Protein AF-A0AAW6G3N3-F1 (afdb_monomer_lite)

Sequence (145 aa):
MEMDKNTQLYIQGDGITATAIVGQDITVFAGAATTSAFTRTLIGQDNRLEDLYVRAINNRTRERNYFKLYSSLLRGDISDDDFDEEIDKNEDDYVVPAGVDADLTEIEFALQVTPKLKNVETTDDFMALFSFNDKSVHKYIAKND

Structure (mmCIF, N/CA/C/O backbone):
data_AF-A0AAW6G3N3-F1
#
_entry.id   AF-A0AAW6G3N3-F1
#
loop_
_atom_site.group_PDB
_atom_site.id
_atom_site.type_symbol
_atom_site.label_atom_id
_atom_site.label_alt_id
_atom_site.label_comp_id
_atom_site.label_asym_id
_atom_site.label_entity_id
_atom_site.label_seq_id
_atom_site.pdbx_PDB_ins_code
_atom_site.Cartn_x
_atom_site.Cartn_y
_atom_site.Cartn_z
_atom_site.occupancy
_atom_site.B_iso_or_equiv
_atom_site.auth_seq_id
_atom_site.auth_comp_id
_atom_site.auth_asym_id
_atom_site.auth_atom_id
_atom_site.pdbx_PDB_model_num
ATOM 1 N N . MET A 1 1 ? -27.988 41.327 39.198 1.00 39.94 1 MET A N 1
ATOM 2 C CA . MET A 1 1 ? -27.179 40.106 39.036 1.00 39.94 1 MET A CA 1
ATOM 3 C C . MET A 1 1 ? -27.604 39.510 37.707 1.00 39.94 1 MET A C 1
ATOM 5 O O . MET A 1 1 ? -28.657 38.892 37.638 1.00 39.94 1 MET A O 1
ATOM 9 N N . GLU A 1 2 ? -26.909 39.880 36.634 1.00 41.06 2 GLU A N 1
ATOM 10 C CA . GLU A 1 2 ? -27.199 39.379 35.287 1.00 41.06 2 GLU A CA 1
ATOM 11 C C . GLU A 1 2 ? -26.752 37.917 35.224 1.00 41.06 2 GLU A C 1
ATOM 13 O O . GLU A 1 2 ? -25.597 37.611 35.509 1.00 41.06 2 GLU A O 1
ATOM 18 N N . MET A 1 3 ? -27.686 37.008 34.945 1.00 41.12 3 MET A N 1
ATOM 19 C CA . MET A 1 3 ? -27.349 35.620 34.649 1.00 41.12 3 MET A CA 1
ATOM 20 C C . MET A 1 3 ? -26.677 35.583 33.281 1.00 41.12 3 MET A C 1
ATOM 22 O O . MET A 1 3 ? -27.310 35.907 32.274 1.00 41.12 3 MET A O 1
ATOM 26 N N . ASP A 1 4 ? -25.408 35.188 33.270 1.00 56.72 4 ASP A N 1
ATOM 27 C CA . ASP A 1 4 ? -24.645 34.942 32.054 1.00 56.72 4 ASP A CA 1
ATOM 28 C C . ASP A 1 4 ? -25.387 33.902 31.196 1.00 56.72 4 ASP A C 1
ATOM 30 O O . ASP A 1 4 ? -25.832 32.857 31.692 1.00 56.72 4 ASP A O 1
ATOM 34 N N . LYS A 1 5 ? -25.632 34.226 29.924 1.00 58.66 5 LYS A N 1
ATOM 35 C CA . LYS A 1 5 ? -26.455 33.400 29.030 1.00 58.66 5 LYS A CA 1
ATOM 36 C C . LYS A 1 5 ? -25.643 32.198 28.555 1.00 58.66 5 LYS A C 1
ATOM 38 O O . LYS A 1 5 ? -25.118 32.198 27.445 1.00 58.66 5 LYS A O 1
ATOM 43 N N . ASN A 1 6 ? -25.585 31.148 29.368 1.00 64.81 6 ASN A N 1
ATOM 44 C CA . ASN A 1 6 ? -25.064 29.864 28.911 1.00 64.81 6 ASN A CA 1
ATOM 45 C C . ASN A 1 6 ? -25.949 29.338 27.775 1.00 64.81 6 ASN A C 1
ATOM 47 O O . ASN A 1 6 ? -27.160 29.164 27.942 1.00 64.81 6 ASN A O 1
ATOM 51 N N . THR A 1 7 ? -25.344 29.088 26.615 1.00 72.44 7 THR A N 1
ATOM 52 C CA . THR A 1 7 ? -26.058 28.513 25.472 1.00 72.44 7 THR A CA 1
ATOM 53 C C . THR A 1 7 ? -26.068 27.000 25.622 1.00 72.44 7 THR A C 1
ATOM 55 O O . THR A 1 7 ? -25.012 26.372 25.718 1.00 72.44 7 THR A O 1
ATOM 58 N N . GLN A 1 8 ? -27.265 26.415 25.663 1.00 78.69 8 GLN A N 1
ATOM 59 C CA . GLN A 1 8 ? -27.433 24.966 25.619 1.00 78.69 8 GLN A CA 1
ATOM 60 C C . GLN A 1 8 ? -27.563 24.518 24.167 1.00 78.69 8 GLN A C 1
ATOM 62 O O . GLN A 1 8 ? -28.463 24.961 23.453 1.00 78.69 8 GLN A O 1
ATOM 67 N N . LEU A 1 9 ? -26.666 23.634 23.742 1.00 76.25 9 LEU A N 1
ATOM 68 C CA . LEU A 1 9 ? -26.701 23.004 22.427 1.00 76.25 9 LEU A CA 1
ATOM 69 C C . LEU A 1 9 ? -27.050 21.531 22.585 1.00 76.25 9 LEU A C 1
ATOM 71 O O . LEU A 1 9 ? -26.410 20.812 23.353 1.00 76.25 9 LEU A O 1
ATOM 75 N N . TYR A 1 10 ? -28.038 21.087 21.816 1.00 76.12 10 TYR A N 1
ATOM 76 C CA . TYR A 1 10 ? -28.357 19.676 21.659 1.00 76.12 10 TYR A CA 1
ATOM 77 C C . TYR A 1 10 ? -27.657 19.150 20.412 1.00 76.12 10 TYR A C 1
ATOM 79 O O . TYR A 1 10 ? -27.854 19.664 19.312 1.00 76.12 10 TYR A O 1
ATOM 87 N N . ILE A 1 11 ? -26.832 18.127 20.601 1.00 76.31 11 ILE A N 1
ATOM 88 C CA . ILE A 1 11 ? -26.083 17.453 19.549 1.00 76.31 11 ILE A CA 1
ATOM 89 C C . ILE A 1 11 ? -26.694 16.066 19.392 1.00 76.31 11 ILE A C 1
ATOM 91 O O . ILE A 1 11 ? -26.621 15.237 20.302 1.00 76.31 11 ILE A O 1
ATOM 95 N N . GLN A 1 12 ? -27.299 15.819 18.235 1.00 75.88 12 GLN A N 1
ATOM 96 C CA . GLN A 1 12 ? -27.884 14.531 17.895 1.00 75.88 12 GLN A CA 1
ATOM 97 C C . GLN A 1 12 ? -27.512 14.173 16.456 1.00 75.88 12 GLN A C 1
ATOM 99 O O . GLN A 1 12 ? -27.850 14.900 15.525 1.00 75.88 12 GLN A O 1
ATOM 104 N N . GLY A 1 13 ? -26.790 13.068 16.283 1.00 70.06 13 GLY A N 1
ATOM 105 C CA . GLY A 1 13 ? -26.296 12.613 14.982 1.00 70.06 13 GLY A CA 1
ATOM 106 C C . GLY A 1 13 ? -25.258 11.503 15.131 1.00 70.06 13 GLY A C 1
ATOM 107 O O . GLY A 1 13 ? -24.592 11.428 16.160 1.00 70.06 13 GLY A O 1
ATOM 108 N N . ASP A 1 14 ? -25.163 10.611 14.142 1.00 70.31 14 ASP A N 1
ATOM 109 C CA . ASP A 1 14 ? -24.131 9.563 14.026 1.00 70.31 14 ASP A CA 1
ATOM 110 C C . ASP A 1 14 ? -23.838 8.766 15.312 1.00 70.31 14 ASP A C 1
ATOM 112 O O . ASP A 1 14 ? -22.693 8.523 15.687 1.00 70.31 14 ASP A O 1
ATOM 116 N N . GLY A 1 15 ? -24.890 8.337 16.015 1.00 77.62 15 GLY A N 1
ATOM 117 C CA . GLY A 1 15 ? -24.747 7.534 17.234 1.00 77.62 15 GLY A CA 1
ATOM 118 C C . GLY A 1 15 ? -24.263 8.322 18.455 1.00 77.62 15 GLY A C 1
ATOM 119 O O . GLY A 1 15 ? -23.811 7.705 19.420 1.00 77.62 15 GLY A O 1
ATOM 120 N N . ILE A 1 16 ? -24.365 9.653 18.422 1.00 82.94 16 ILE A N 1
ATOM 121 C CA . ILE A 1 16 ? -24.104 10.565 19.538 1.00 82.94 16 ILE A CA 1
ATOM 122 C C . ILE A 1 16 ? -25.411 11.245 19.944 1.00 82.94 16 ILE A C 1
ATOM 124 O O . ILE A 1 16 ? -26.196 11.706 19.113 1.00 82.94 16 ILE A O 1
ATOM 128 N N . THR A 1 17 ? -25.643 11.319 21.248 1.00 87.75 17 THR A N 1
ATOM 129 C CA . THR A 1 17 ? -26.658 12.169 21.868 1.00 87.75 17 THR A CA 1
ATOM 130 C C . THR A 1 17 ? -26.001 12.899 23.026 1.00 87.75 17 THR A C 1
ATOM 132 O O . THR A 1 17 ? -25.714 12.297 24.060 1.00 87.75 17 THR A O 1
ATOM 135 N N . ALA A 1 18 ? -25.731 14.188 22.850 1.00 84.25 18 ALA A N 1
ATOM 136 C CA . ALA A 1 18 ? -25.040 14.998 23.841 1.00 84.25 18 ALA A CA 1
ATOM 137 C C . ALA A 1 18 ? -25.695 16.366 24.011 1.00 84.25 18 ALA A C 1
ATOM 139 O O . ALA A 1 18 ? -26.269 16.934 23.086 1.00 84.25 18 ALA A O 1
ATOM 140 N N . THR A 1 19 ? -25.588 16.896 25.220 1.00 85.62 19 THR A N 1
ATOM 141 C CA . THR A 1 19 ? -25.874 18.288 25.542 1.00 85.62 19 THR A CA 1
ATOM 142 C C . THR A 1 19 ? -24.555 18.977 25.845 1.00 85.62 19 THR A C 1
ATOM 144 O O . THR A 1 19 ? -23.744 18.459 26.615 1.00 85.62 19 THR A O 1
ATOM 147 N N . ALA A 1 20 ? -24.345 20.142 25.244 1.00 84.06 20 ALA A N 1
ATOM 148 C CA . ALA A 1 20 ? -23.242 21.023 25.580 1.00 84.06 20 ALA A CA 1
ATOM 149 C C . ALA A 1 20 ? -23.777 22.260 26.303 1.00 84.06 20 ALA A C 1
ATOM 151 O O . ALA A 1 20 ? -24.756 22.870 25.868 1.00 84.06 20 ALA A O 1
ATOM 152 N N . ILE A 1 21 ? -23.121 22.630 27.397 1.00 88.31 21 ILE A N 1
ATOM 153 C CA . ILE A 1 21 ? -23.306 23.907 28.080 1.00 88.31 21 ILE A CA 1
ATOM 154 C C . ILE A 1 21 ? -22.090 24.754 27.727 1.00 88.31 21 ILE A C 1
ATOM 156 O O . ILE A 1 21 ? -20.991 24.498 28.223 1.00 88.31 21 ILE A O 1
ATOM 160 N N . VAL A 1 22 ? -22.285 25.729 26.842 1.00 83.00 22 VAL A N 1
ATOM 161 C CA . VAL A 1 22 ? -21.222 26.627 26.378 1.00 83.00 22 VAL A CA 1
ATOM 162 C C . VAL A 1 22 ? -21.163 27.843 27.300 1.00 83.00 22 VAL A C 1
ATOM 164 O O 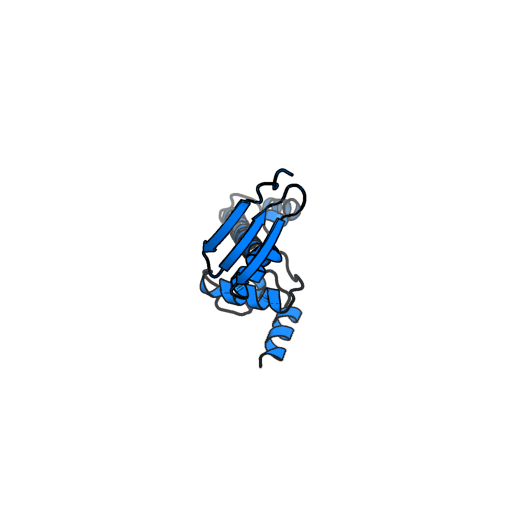. VAL A 1 22 ? -22.093 28.654 27.303 1.00 83.00 22 VAL A O 1
ATOM 167 N N . GLY A 1 23 ? -20.096 27.936 28.099 1.00 80.94 23 GLY A N 1
ATOM 168 C CA . GLY A 1 23 ? -19.710 29.135 28.853 1.00 80.94 23 GLY A CA 1
ATOM 169 C C . GLY A 1 23 ? -18.627 29.944 28.124 1.00 80.94 23 GLY A C 1
ATOM 170 O O . GLY A 1 23 ? -18.199 29.559 27.038 1.00 80.94 23 GLY A O 1
ATOM 171 N N . GLN A 1 24 ? -18.172 31.058 28.717 1.00 79.19 24 GLN A N 1
ATOM 172 C CA . GLN A 1 24 ? -17.158 31.937 28.103 1.00 79.19 24 GLN A CA 1
ATOM 173 C C . GLN A 1 24 ? -15.781 31.268 27.951 1.00 79.19 24 GLN A C 1
ATOM 175 O O . GLN A 1 24 ? -15.207 31.319 26.868 1.00 79.19 24 GLN A O 1
ATOM 180 N N . ASP A 1 25 ? -15.288 30.604 29.001 1.00 80.56 25 ASP A N 1
ATOM 181 C CA . ASP A 1 25 ? -13.951 29.981 29.005 1.00 80.56 25 ASP A CA 1
ATOM 182 C C . ASP A 1 25 ? -13.992 28.449 28.942 1.00 80.56 25 ASP A C 1
ATOM 184 O O . ASP A 1 25 ? -13.019 27.795 28.569 1.00 80.56 25 ASP A O 1
ATOM 188 N N . ILE A 1 26 ? -15.117 27.852 29.347 1.00 76.25 26 ILE A N 1
ATOM 189 C CA . ILE A 1 26 ? -15.269 26.404 29.493 1.00 76.25 26 ILE A CA 1
ATOM 190 C C . ILE A 1 26 ? -16.590 25.981 28.862 1.00 76.25 26 ILE A C 1
ATOM 192 O O . ILE A 1 26 ? -17.652 26.516 29.180 1.00 76.25 26 ILE A O 1
ATOM 196 N N . THR A 1 27 ? -16.522 24.967 28.002 1.00 81.56 27 THR A N 1
ATOM 197 C CA . THR A 1 27 ? -17.698 24.237 27.523 1.00 81.56 27 THR A CA 1
ATOM 198 C C . THR A 1 27 ? -17.731 22.862 28.173 1.00 81.56 27 THR A C 1
ATOM 200 O O . THR A 1 27 ? -16.745 22.128 28.133 1.00 81.56 27 THR A O 1
ATOM 203 N N . VAL A 1 28 ? -18.868 22.510 28.771 1.00 84.06 28 VAL A N 1
ATOM 204 C CA . VAL A 1 28 ? -19.091 21.198 29.393 1.00 84.06 28 VAL A CA 1
ATOM 205 C C . VAL A 1 28 ? -19.991 20.365 28.493 1.00 84.06 28 VAL A C 1
ATOM 207 O O . VAL A 1 28 ? -21.047 20.835 28.075 1.00 84.06 28 VAL A O 1
ATOM 210 N N . PHE A 1 29 ? -19.601 19.119 28.23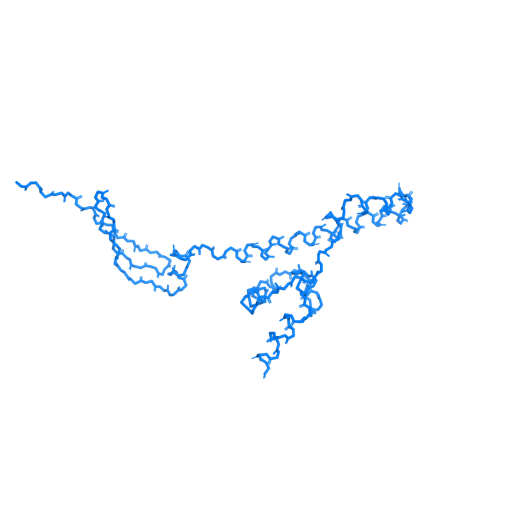5 1.00 83.00 29 PHE A N 1
ATOM 211 C CA . PHE A 1 29 ? -20.382 18.159 27.456 1.00 83.00 29 PHE A CA 1
ATOM 212 C C . PHE A 1 29 ? -20.889 17.033 28.364 1.00 83.00 29 PHE A C 1
ATOM 214 O O . PHE A 1 29 ? -20.131 16.501 29.172 1.00 83.00 29 PHE A O 1
ATOM 221 N N . ALA A 1 30 ? -22.155 16.644 28.214 1.00 84.94 30 ALA A N 1
ATOM 222 C CA . ALA A 1 30 ? -22.739 15.472 28.863 1.00 84.94 30 ALA A CA 1
ATOM 223 C C . ALA A 1 30 ? -23.615 14.711 27.864 1.00 84.94 30 ALA A C 1
ATOM 225 O O . ALA A 1 30 ? -24.473 15.303 27.211 1.00 84.94 30 ALA A O 1
ATOM 226 N N . GLY A 1 31 ? -23.412 13.403 27.724 1.00 85.38 31 GLY A N 1
ATOM 227 C CA . GLY A 1 31 ? -24.133 12.628 26.721 1.00 85.38 31 GLY A CA 1
ATOM 228 C C . GLY A 1 31 ? -23.758 11.158 26.676 1.00 85.38 31 GLY A C 1
ATOM 229 O O . GLY A 1 31 ? -22.870 10.703 27.393 1.00 85.38 31 GLY A O 1
ATOM 230 N N . ALA A 1 32 ? -24.442 10.434 25.797 1.00 82.94 32 ALA A N 1
ATOM 231 C CA . ALA A 1 32 ? -24.130 9.065 25.432 1.00 82.94 32 ALA A CA 1
ATOM 232 C C . ALA A 1 32 ? -23.675 9.024 23.970 1.00 82.94 32 ALA A C 1
ATOM 234 O O . ALA A 1 32 ? -24.249 9.683 23.102 1.00 82.94 32 ALA A O 1
ATOM 235 N N . ALA A 1 33 ? -22.654 8.224 23.697 1.00 84.75 33 ALA A N 1
ATOM 236 C CA . ALA A 1 33 ? -22.207 7.923 22.351 1.00 84.75 33 ALA A CA 1
ATOM 237 C C . ALA A 1 33 ? -22.017 6.415 22.224 1.00 84.75 33 ALA A C 1
ATOM 239 O O . ALA A 1 33 ? -21.647 5.740 23.188 1.00 84.75 33 ALA A O 1
ATOM 240 N N . THR A 1 34 ? -22.243 5.884 21.027 1.00 82.81 34 THR A N 1
ATOM 241 C CA . THR A 1 34 ? -21.716 4.559 20.689 1.00 82.81 34 THR A CA 1
ATOM 242 C C . THR A 1 34 ? -20.194 4.570 20.837 1.00 82.81 34 THR A C 1
ATOM 244 O O . THR A 1 34 ? -19.553 5.593 20.590 1.00 82.81 34 THR A O 1
ATOM 247 N N . THR A 1 35 ? -19.596 3.442 21.226 1.00 74.19 35 THR A N 1
ATOM 248 C CA . THR A 1 35 ? -18.137 3.340 21.398 1.00 74.19 35 THR A CA 1
ATOM 249 C C . THR A 1 35 ? -17.388 3.774 20.137 1.00 74.19 35 THR A C 1
ATOM 251 O O . THR A 1 35 ? -16.415 4.511 20.226 1.00 74.19 35 THR A O 1
ATOM 254 N N . SER A 1 36 ? -17.886 3.406 18.953 1.00 71.19 36 SER A N 1
ATOM 255 C CA . SER A 1 36 ? -17.307 3.808 17.667 1.00 71.19 36 SER A CA 1
ATOM 256 C C . SER A 1 36 ? -17.367 5.320 17.420 1.00 71.19 36 SER A C 1
ATOM 258 O O . SER A 1 36 ? -16.389 5.895 16.941 1.00 71.19 36 SER A O 1
ATOM 260 N N . ALA A 1 37 ? -18.483 5.975 17.753 1.00 72.62 37 ALA A N 1
ATOM 261 C CA . ALA A 1 37 ? -18.617 7.424 17.628 1.00 72.62 37 ALA A CA 1
ATOM 262 C C . ALA A 1 37 ? -17.745 8.167 18.654 1.00 72.62 37 ALA A C 1
ATOM 264 O O . ALA A 1 37 ? -17.076 9.135 18.306 1.00 72.62 37 ALA A O 1
ATOM 265 N N . PHE A 1 38 ? -17.679 7.669 19.892 1.00 73.38 38 PHE A N 1
ATOM 266 C CA . PHE A 1 38 ? -16.815 8.211 20.942 1.00 73.38 38 PHE A CA 1
ATOM 267 C C . PHE A 1 38 ? -15.338 8.195 20.526 1.00 73.38 38 PHE A C 1
ATOM 269 O O . PHE A 1 38 ? -14.673 9.230 20.565 1.00 73.38 38 PHE A O 1
ATOM 276 N N . THR A 1 39 ? -14.843 7.042 20.066 1.00 65.50 39 THR A N 1
ATOM 277 C CA . THR A 1 39 ? -13.460 6.878 19.602 1.00 65.50 39 THR A CA 1
ATOM 278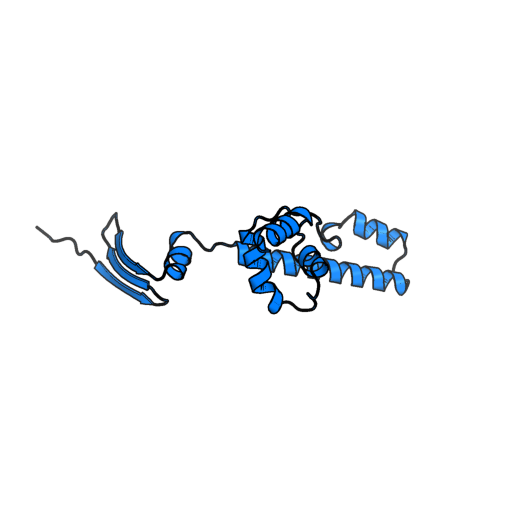 C C . THR A 1 39 ? -13.149 7.825 18.445 1.00 65.50 39 THR A C 1
ATOM 280 O O . THR A 1 39 ? -12.152 8.536 18.493 1.00 65.50 39 THR A O 1
ATOM 283 N N . ARG A 1 40 ? -14.034 7.914 17.443 1.00 64.56 40 ARG A N 1
ATOM 284 C CA . ARG A 1 40 ? -13.838 8.783 16.272 1.00 64.56 40 ARG A CA 1
ATOM 285 C C . ARG A 1 40 ? -13.749 10.269 16.630 1.00 64.56 40 ARG A C 1
ATOM 287 O O . ARG A 1 40 ? -12.978 10.997 16.014 1.00 64.56 40 ARG A O 1
ATOM 294 N N . THR A 1 41 ? -14.572 10.729 17.569 1.00 64.25 41 THR A N 1
ATOM 295 C CA . THR A 1 41 ? -14.720 12.162 17.861 1.00 64.25 41 THR A CA 1
ATOM 296 C C . THR A 1 41 ? -13.712 12.674 18.888 1.00 64.25 41 THR A C 1
ATOM 298 O O . THR A 1 41 ? -13.279 13.816 18.774 1.00 64.25 41 THR A O 1
ATOM 301 N N . LEU A 1 42 ? -13.332 11.868 19.886 1.00 57.31 42 LEU A N 1
ATOM 302 C CA . LEU A 1 42 ? -12.496 12.327 21.007 1.00 57.31 42 LEU A CA 1
ATOM 303 C C . LEU A 1 42 ? -11.041 11.865 20.940 1.00 57.31 42 LEU A C 1
ATOM 305 O O . LEU A 1 42 ? -10.178 12.536 21.498 1.00 57.31 42 LEU A O 1
ATOM 309 N N . ILE A 1 43 ? -10.759 10.745 20.274 1.00 57.78 43 ILE A N 1
ATOM 310 C CA . ILE A 1 43 ? -9.398 10.185 20.190 1.00 57.78 43 ILE A CA 1
ATOM 311 C C . ILE A 1 43 ? -8.671 10.697 18.927 1.00 57.78 43 ILE A C 1
ATOM 313 O O . ILE A 1 43 ? -7.473 10.494 18.764 1.00 57.78 43 ILE A O 1
ATOM 317 N N . GLY A 1 44 ? -9.365 11.471 18.084 1.00 51.03 44 GLY A N 1
ATOM 318 C CA . GLY A 1 44 ? -8.892 11.859 16.758 1.00 51.03 44 GLY A CA 1
ATOM 319 C C . GLY A 1 44 ? -9.187 10.758 15.743 1.00 51.03 44 GLY A C 1
ATOM 320 O O . GLY A 1 44 ? -9.409 9.603 16.110 1.00 51.03 44 GLY A O 1
ATOM 321 N N . GLN A 1 45 ? -9.238 11.114 14.457 1.00 55.28 45 GLN A N 1
ATOM 322 C CA . GLN A 1 45 ? -9.235 10.095 13.414 1.00 55.28 45 GLN A CA 1
ATOM 323 C C . GLN A 1 45 ? -7.977 9.251 13.606 1.00 55.28 45 GLN A C 1
ATOM 325 O O . GLN A 1 45 ? -6.861 9.762 13.559 1.00 55.28 45 GLN A O 1
ATOM 330 N N . ASP A 1 46 ? -8.166 7.966 13.884 1.00 60.78 46 ASP A N 1
ATOM 331 C CA . ASP A 1 46 ? -7.090 6.996 13.801 1.00 60.78 46 ASP A CA 1
ATOM 332 C C . ASP A 1 46 ? -6.718 6.908 12.312 1.00 60.78 46 ASP A C 1
ATOM 334 O O . ASP A 1 46 ? -7.333 6.165 11.543 1.00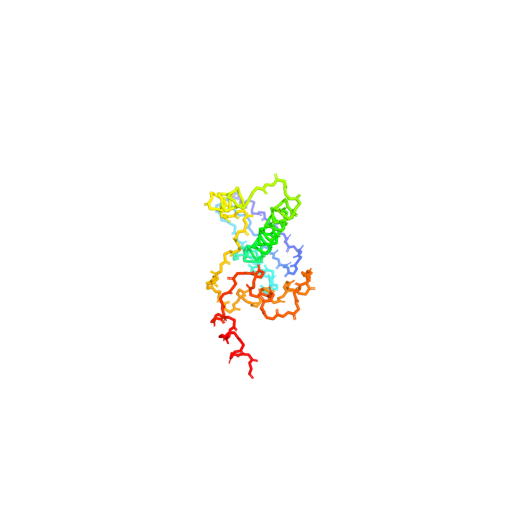 60.78 46 ASP A O 1
ATOM 338 N N . ASN A 1 47 ? -5.785 7.767 11.877 1.00 69.88 47 ASN A N 1
ATOM 339 C CA . ASN A 1 47 ? -5.386 7.938 10.474 1.00 69.88 47 ASN A CA 1
ATOM 340 C C . ASN A 1 47 ? -4.782 6.663 9.875 1.00 69.88 47 ASN A C 1
ATOM 342 O O . ASN A 1 47 ? -4.546 6.601 8.680 1.00 69.88 47 ASN A O 1
ATOM 346 N N . ARG A 1 48 ? -4.610 5.603 10.665 1.00 76.50 48 ARG A N 1
ATOM 347 C CA . ARG A 1 48 ? -4.070 4.307 10.248 1.00 76.50 48 ARG A CA 1
ATOM 348 C C . ARG A 1 48 ? -4.778 3.716 9.035 1.00 76.50 48 ARG A C 1
ATOM 350 O O . ARG A 1 48 ? -4.126 3.124 8.187 1.00 76.50 48 ARG A O 1
ATOM 357 N N . LEU A 1 49 ? -6.099 3.874 8.923 1.00 83.56 49 LEU A N 1
ATOM 358 C CA . LEU A 1 49 ? -6.821 3.429 7.725 1.00 83.56 49 LEU A CA 1
ATOM 359 C C . LEU A 1 49 ? -6.446 4.259 6.493 1.00 83.56 49 LEU A C 1
ATOM 361 O O . LEU A 1 49 ? -6.265 3.695 5.418 1.00 83.56 49 LEU A O 1
ATOM 365 N N . GLU A 1 50 ? -6.329 5.578 6.644 1.00 85.94 50 GLU A N 1
ATOM 366 C CA . GLU A 1 50 ? -5.860 6.466 5.579 1.00 85.94 50 GLU A CA 1
ATOM 367 C C . GLU A 1 50 ? -4.416 6.128 5.197 1.00 85.94 50 GLU A C 1
ATOM 369 O O . GLU A 1 50 ? -4.144 5.913 4.019 1.00 85.94 50 GLU A O 1
ATOM 374 N N . ASP A 1 51 ? -3.532 5.951 6.178 1.00 87.81 51 ASP A N 1
ATOM 375 C CA . ASP A 1 51 ? -2.137 5.559 5.984 1.00 87.81 51 ASP A CA 1
ATOM 376 C C . ASP A 1 51 ? -2.024 4.220 5.244 1.00 87.81 51 ASP A C 1
ATOM 378 O O . ASP A 1 51 ? -1.207 4.085 4.333 1.00 87.81 51 ASP A O 1
ATOM 382 N N . LEU A 1 52 ? -2.873 3.238 5.570 1.00 91.38 52 LEU A N 1
ATOM 383 C CA . LEU A 1 52 ? -2.940 1.957 4.861 1.00 91.38 52 LEU A CA 1
ATOM 384 C C . LEU A 1 52 ? -3.389 2.128 3.408 1.00 91.38 52 LEU A C 1
ATOM 386 O O . LEU A 1 52 ? -2.803 1.513 2.515 1.00 91.38 52 LEU A O 1
ATOM 390 N N . TYR A 1 53 ? -4.395 2.968 3.147 1.00 91.94 53 TYR A N 1
ATOM 391 C CA . TYR A 1 53 ? -4.811 3.268 1.776 1.00 91.94 53 TYR A CA 1
ATOM 392 C C . TYR A 1 53 ? -3.712 3.992 0.999 1.00 91.94 53 TYR A C 1
ATOM 394 O O . TYR A 1 53 ? -3.422 3.605 -0.131 1.00 91.94 53 TYR A O 1
ATOM 402 N N . VAL A 1 54 ? -3.079 5.003 1.596 1.00 92.12 54 VAL A N 1
ATOM 403 C CA . VAL A 1 54 ? -1.964 5.740 0.991 1.00 92.12 54 VAL A CA 1
ATOM 404 C C . VAL A 1 54 ? -0.815 4.786 0.680 1.00 92.12 54 VAL A C 1
ATOM 406 O O . VAL A 1 54 ? -0.318 4.78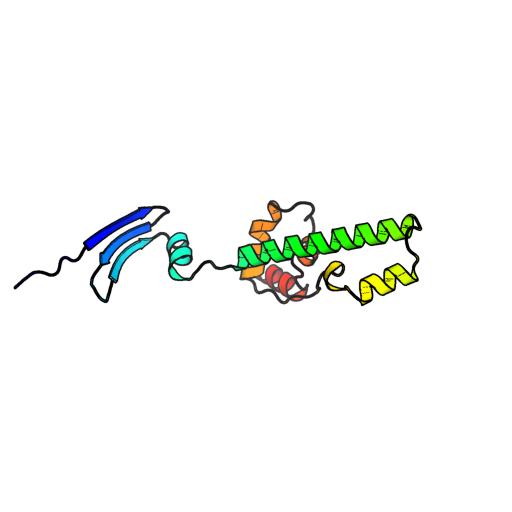2 -0.445 1.00 92.12 54 VAL A O 1
ATOM 409 N N . ARG A 1 55 ? -0.441 3.915 1.624 1.00 92.94 55 ARG A N 1
ATOM 410 C CA . ARG A 1 55 ? 0.613 2.913 1.430 1.00 92.94 55 ARG A CA 1
ATOM 411 C C . ARG A 1 55 ? 0.281 1.967 0.278 1.00 92.94 55 ARG A C 1
ATOM 413 O O . ARG A 1 55 ? 1.090 1.827 -0.636 1.00 92.94 55 ARG A O 1
ATOM 420 N N . ALA A 1 56 ? -0.922 1.394 0.265 1.00 94.12 56 ALA A N 1
ATOM 421 C CA . ALA A 1 56 ? -1.365 0.502 -0.805 1.00 94.12 56 ALA A CA 1
ATOM 422 C C . ALA A 1 56 ? -1.367 1.196 -2.182 1.00 94.12 56 ALA A C 1
ATOM 424 O O . ALA A 1 56 ? -0.915 0.621 -3.172 1.00 94.12 56 ALA A O 1
ATOM 425 N N . ILE A 1 57 ? -1.844 2.445 -2.261 1.00 95.00 57 ILE A N 1
ATOM 426 C CA . ILE A 1 57 ? -1.871 3.233 -3.504 1.00 95.00 57 ILE A CA 1
ATOM 427 C C . ILE A 1 57 ? -0.453 3.544 -3.992 1.00 95.00 57 ILE A C 1
ATOM 429 O O . ILE A 1 57 ? -0.173 3.403 -5.186 1.00 95.00 57 ILE A O 1
ATOM 433 N N . ASN A 1 58 ? 0.444 3.942 -3.090 1.00 95.56 58 ASN A N 1
ATOM 434 C CA . ASN A 1 58 ? 1.828 4.253 -3.432 1.00 95.56 58 ASN A CA 1
ATOM 435 C C . ASN A 1 58 ? 2.562 3.001 -3.918 1.00 95.56 58 ASN A C 1
ATOM 437 O O . ASN A 1 58 ? 3.197 3.041 -4.967 1.00 95.56 58 ASN A O 1
ATOM 441 N N . ASN A 1 59 ? 2.387 1.861 -3.249 1.00 95.25 59 ASN A N 1
ATOM 442 C CA . ASN A 1 59 ? 2.994 0.598 -3.668 1.00 95.25 59 ASN A CA 1
ATOM 443 C C . ASN A 1 59 ? 2.490 0.141 -5.044 1.00 95.25 59 ASN A C 1
ATOM 445 O O . ASN A 1 59 ? 3.295 -0.155 -5.924 1.00 95.25 59 ASN A O 1
ATOM 449 N N . ARG A 1 60 ? 1.178 0.218 -5.305 1.00 95.38 60 ARG A N 1
ATOM 450 C CA . ARG A 1 60 ? 0.632 -0.029 -6.654 1.00 95.38 60 ARG A CA 1
ATOM 451 C C . ARG A 1 60 ? 1.158 0.955 -7.700 1.00 95.38 60 ARG A C 1
ATOM 453 O O . ARG A 1 60 ? 1.289 0.606 -8.874 1.00 95.38 60 ARG A O 1
ATOM 460 N N . THR A 1 61 ? 1.431 2.196 -7.307 1.00 96.88 61 THR A N 1
ATOM 461 C CA . THR A 1 61 ? 2.006 3.203 -8.206 1.00 96.88 61 THR A CA 1
ATOM 462 C C . THR A 1 61 ? 3.439 2.841 -8.583 1.00 96.88 61 THR A C 1
ATOM 464 O O . THR A 1 61 ? 3.751 2.881 -9.773 1.00 96.88 61 THR A O 1
ATOM 467 N N . ARG A 1 62 ? 4.250 2.396 -7.617 1.00 97.12 62 ARG A N 1
ATOM 468 C CA . ARG A 1 62 ? 5.614 1.899 -7.841 1.00 97.12 62 ARG A CA 1
ATOM 469 C C . ARG A 1 62 ? 5.643 0.693 -8.769 1.00 97.12 62 ARG A C 1
ATOM 471 O O . ARG A 1 62 ? 6.295 0.742 -9.807 1.00 97.12 62 ARG A O 1
ATOM 478 N N . GLU A 1 63 ? 4.826 -0.325 -8.489 1.00 95.62 63 GLU A N 1
ATOM 479 C CA . GLU A 1 63 ? 4.669 -1.502 -9.360 1.00 95.62 63 GLU A CA 1
ATOM 480 C C . GLU A 1 63 ? 4.333 -1.102 -10.805 1.00 95.62 63 GLU A C 1
ATOM 482 O O . GLU A 1 63 ? 4.926 -1.591 -11.770 1.00 95.62 63 GLU A O 1
ATOM 487 N N . ARG A 1 64 ? 3.386 -0.170 -10.973 1.00 96.94 64 ARG A N 1
ATOM 488 C CA . ARG A 1 64 ? 2.978 0.322 -12.293 1.00 96.94 64 ARG A CA 1
ATOM 489 C C . ARG A 1 64 ? 4.104 1.080 -12.994 1.00 96.94 64 ARG A C 1
ATOM 491 O O . ARG A 1 64 ? 4.238 0.960 -14.212 1.00 96.94 64 ARG A O 1
ATOM 498 N N . ASN A 1 65 ? 4.851 1.907 -12.272 1.00 98.25 65 ASN A N 1
ATOM 499 C CA . ASN A 1 65 ? 5.962 2.673 -12.828 1.00 98.25 65 ASN A CA 1
ATOM 500 C C . ASN A 1 65 ? 7.091 1.738 -13.267 1.00 98.25 65 ASN A C 1
ATOM 502 O O . ASN A 1 65 ? 7.540 1.842 -14.407 1.00 98.25 65 ASN A O 1
ATOM 506 N N . TYR A 1 66 ? 7.447 0.759 -12.431 1.00 98.06 66 TYR A N 1
ATOM 507 C CA . TYR A 1 66 ? 8.426 -0.270 -12.771 1.00 98.06 66 TYR A CA 1
ATOM 508 C C . TYR A 1 66 ? 8.002 -1.036 -14.026 1.00 98.06 66 TYR A C 1
ATOM 510 O O . TYR A 1 66 ? 8.768 -1.152 -14.978 1.00 98.06 66 TYR A O 1
ATOM 518 N N . PHE A 1 67 ? 6.740 -1.475 -14.098 1.00 97.75 67 PHE A N 1
ATOM 519 C CA . PHE A 1 67 ? 6.224 -2.177 -15.274 1.00 97.75 67 PHE A CA 1
ATOM 520 C C . PHE A 1 67 ? 6.299 -1.333 -16.556 1.00 97.75 67 PHE A C 1
ATOM 522 O O . PHE A 1 67 ? 6.603 -1.856 -17.631 1.00 97.75 67 PHE A O 1
ATOM 529 N N . LYS A 1 68 ? 6.033 -0.022 -16.468 1.00 98.19 68 LYS A N 1
ATOM 530 C CA . LYS A 1 68 ? 6.179 0.895 -17.608 1.00 98.19 68 LYS A CA 1
ATOM 531 C C . LYS A 1 68 ? 7.633 1.008 -18.055 1.00 98.19 68 LYS A C 1
ATOM 533 O O . LYS A 1 68 ? 7.879 0.916 -19.254 1.00 98.19 68 LYS A O 1
ATOM 538 N N . LEU A 1 69 ? 8.558 1.188 -17.114 1.00 98.31 69 LEU A N 1
ATOM 539 C CA . LEU A 1 69 ? 9.987 1.292 -17.400 1.00 98.31 69 LEU A CA 1
ATOM 540 C C . LEU A 1 69 ? 10.505 -0.007 -18.038 1.00 98.31 69 LEU A C 1
ATOM 542 O O . LEU A 1 69 ? 11.111 0.021 -19.105 1.00 98.31 69 LEU A O 1
ATOM 546 N N . TYR A 1 70 ? 10.134 -1.154 -17.466 1.00 98.06 70 TYR A N 1
ATOM 547 C CA . TYR A 1 70 ? 10.483 -2.472 -17.993 1.00 98.06 70 TYR A CA 1
ATOM 548 C C . TYR A 1 70 ? 9.899 -2.716 -19.391 1.00 98.06 70 TYR A C 1
ATOM 550 O O . TYR A 1 70 ? 10.554 -3.272 -20.267 1.00 98.06 70 TYR A O 1
ATOM 558 N N . SER A 1 71 ? 8.679 -2.239 -19.653 1.00 97.94 71 SER A N 1
ATOM 559 C CA . SER A 1 71 ? 8.089 -2.310 -20.994 1.00 97.94 71 SER A CA 1
ATOM 560 C C . SER A 1 71 ? 8.865 -1.475 -22.018 1.00 97.94 71 SER A C 1
ATOM 562 O O . SER A 1 71 ? 8.992 -1.901 -23.164 1.00 97.94 71 SER A O 1
ATOM 564 N N . SER A 1 72 ? 9.381 -0.304 -21.633 1.00 97.81 72 SER A N 1
ATOM 565 C CA . SER A 1 72 ? 10.240 0.517 -22.499 1.00 97.81 72 SER A CA 1
ATOM 566 C C . SER A 1 72 ? 11.551 -0.201 -22.825 1.00 97.81 72 SER A C 1
ATOM 568 O O . SER A 1 72 ? 11.960 -0.204 -23.985 1.00 97.81 72 SER A O 1
ATOM 570 N N . LEU A 1 73 ? 12.149 -0.882 -21.840 1.00 97.94 73 LEU A N 1
ATOM 571 C CA . LEU A 1 73 ? 13.335 -1.717 -22.047 1.00 97.94 73 LEU A CA 1
ATOM 572 C C . LEU A 1 73 ? 13.056 -2.841 -23.054 1.00 97.94 73 LEU A C 1
ATOM 574 O O . LEU A 1 73 ? 13.766 -2.986 -24.044 1.00 97.94 73 LEU A O 1
ATOM 578 N N . LEU A 1 74 ? 11.962 -3.589 -22.873 1.00 97.75 74 LEU A N 1
ATOM 579 C CA . LEU A 1 74 ? 11.590 -4.690 -23.773 1.00 97.75 74 LEU A CA 1
ATOM 580 C C . LEU A 1 74 ? 11.307 -4.245 -25.215 1.00 97.75 74 LEU A C 1
ATOM 582 O O . LEU A 1 74 ? 11.469 -5.036 -26.146 1.00 97.75 74 LEU A O 1
ATOM 586 N N . ARG A 1 75 ? 10.863 -2.999 -25.418 1.00 97.56 75 ARG A N 1
ATOM 587 C CA . ARG A 1 75 ? 10.682 -2.416 -26.757 1.00 97.56 75 ARG A CA 1
ATOM 588 C C . ARG A 1 75 ? 11.986 -1.908 -27.376 1.00 97.56 75 ARG A C 1
ATOM 590 O O . ARG A 1 75 ? 11.996 -1.640 -28.575 1.00 97.56 75 ARG A O 1
ATOM 597 N N . GLY A 1 76 ? 13.057 -1.797 -26.590 1.00 96.94 76 GLY A N 1
ATOM 598 C CA . GLY A 1 76 ? 14.320 -1.185 -26.996 1.00 96.94 76 GLY A CA 1
ATOM 599 C C . GLY A 1 76 ? 14.271 0.344 -27.039 1.00 96.94 76 GLY A C 1
ATOM 600 O O . GLY A 1 76 ? 15.071 0.947 -27.749 1.00 96.94 76 GLY A O 1
ATOM 601 N N . ASP A 1 77 ? 13.326 0.970 -26.324 1.00 97.88 77 ASP A N 1
ATOM 602 C CA . ASP A 1 77 ? 13.233 2.435 -26.220 1.00 97.88 77 ASP A CA 1
ATOM 603 C C . ASP A 1 77 ? 14.336 3.010 -25.311 1.00 97.88 77 ASP A C 1
ATOM 605 O O . ASP A 1 77 ? 14.723 4.168 -25.463 1.00 97.88 77 ASP A O 1
ATOM 609 N N . ILE A 1 78 ? 14.814 2.199 -24.364 1.00 98.00 78 ILE A N 1
ATOM 610 C CA . ILE A 1 78 ? 15.912 2.485 -23.434 1.00 98.00 78 ILE A CA 1
ATOM 611 C C . ILE A 1 78 ? 16.875 1.295 -23.417 1.00 98.00 78 ILE A C 1
ATOM 613 O O . ILE A 1 78 ? 16.471 0.174 -23.744 1.00 98.00 78 ILE A O 1
ATOM 617 N N . SER A 1 79 ? 18.135 1.536 -23.063 1.00 98.06 79 SER A N 1
ATOM 618 C CA . SER A 1 79 ? 19.123 0.473 -22.857 1.00 98.06 79 SER A CA 1
ATOM 619 C C . SER A 1 79 ? 19.018 -0.149 -21.459 1.00 98.06 79 SER A C 1
ATOM 621 O O . SER A 1 79 ? 18.333 0.386 -20.587 1.00 98.06 79 SER A O 1
ATOM 623 N N . ASP A 1 80 ? 19.708 -1.274 -21.245 1.00 97.75 80 ASP A N 1
ATOM 624 C CA . ASP A 1 80 ? 19.855 -1.868 -19.909 1.00 97.75 80 ASP A CA 1
ATOM 625 C C . ASP A 1 80 ? 20.537 -0.881 -18.940 1.00 97.75 80 ASP A C 1
ATOM 627 O O . ASP A 1 80 ? 20.071 -0.702 -17.819 1.00 97.75 80 ASP A O 1
ATOM 631 N N . ASP A 1 81 ? 21.570 -0.164 -19.404 1.00 98.12 81 ASP A N 1
ATOM 632 C CA . ASP A 1 81 ? 22.284 0.834 -18.595 1.00 98.12 81 ASP A CA 1
ATOM 633 C C . ASP A 1 81 ? 21.355 1.990 -18.170 1.00 98.12 81 ASP A C 1
ATOM 635 O O . ASP A 1 81 ? 21.388 2.419 -17.018 1.00 98.12 81 ASP A O 1
ATOM 639 N N . ASP A 1 82 ? 20.487 2.468 -19.075 1.00 97.94 82 ASP A N 1
ATOM 640 C CA . ASP A 1 82 ? 19.500 3.516 -18.764 1.00 97.94 82 ASP A CA 1
ATOM 641 C C . ASP A 1 82 ? 18.442 3.021 -17.761 1.00 97.94 82 ASP A C 1
ATOM 643 O O . ASP A 1 82 ? 17.954 3.791 -16.933 1.00 97.94 82 ASP A O 1
ATOM 647 N N . PHE A 1 83 ? 18.054 1.744 -17.856 1.00 98.00 83 PHE A N 1
ATOM 648 C CA . PHE A 1 83 ? 17.087 1.124 -16.953 1.00 98.00 83 PHE A CA 1
ATOM 649 C C . PHE A 1 83 ? 17.634 1.050 -15.524 1.00 98.00 83 PHE A C 1
ATOM 651 O O . PHE A 1 83 ? 16.951 1.470 -14.587 1.00 98.00 83 PHE A O 1
ATOM 658 N N . ASP A 1 84 ? 18.865 0.559 -15.371 1.00 97.81 84 ASP A N 1
ATOM 659 C CA . ASP A 1 84 ? 19.528 0.447 -14.072 1.00 97.81 84 ASP A CA 1
ATOM 660 C C . ASP A 1 84 ? 19.801 1.837 -13.471 1.00 97.81 84 ASP A C 1
ATOM 662 O O . ASP A 1 84 ? 19.482 2.083 -12.306 1.00 97.81 84 ASP A O 1
ATOM 666 N N . GLU A 1 85 ? 20.298 2.788 -14.272 1.00 98.12 85 GLU A N 1
ATOM 667 C CA . GLU A 1 85 ? 20.585 4.152 -13.810 1.00 98.12 85 GLU A CA 1
ATOM 668 C C . GLU A 1 85 ? 19.326 4.889 -13.321 1.00 98.12 85 GLU A C 1
ATOM 670 O O . GLU A 1 85 ? 19.383 5.635 -12.337 1.00 98.12 85 GLU A O 1
ATOM 675 N N . GLU A 1 86 ? 18.186 4.693 -13.988 1.00 97.75 86 GLU A N 1
ATOM 676 C CA . GLU A 1 86 ? 16.913 5.305 -13.603 1.00 97.75 86 GLU A CA 1
ATOM 677 C C . GLU A 1 86 ? 16.400 4.758 -12.263 1.00 97.75 86 GLU A C 1
ATOM 679 O O . GLU A 1 86 ? 15.961 5.534 -11.410 1.00 97.75 86 GLU A O 1
ATOM 684 N N . ILE A 1 87 ? 16.493 3.443 -12.042 1.00 97.25 87 ILE A N 1
ATOM 685 C CA . ILE A 1 87 ? 16.090 2.827 -10.771 1.00 97.25 87 ILE A CA 1
ATOM 686 C C . ILE A 1 87 ? 17.021 3.265 -9.640 1.00 97.25 87 ILE A C 1
ATOM 688 O O . ILE A 1 87 ? 16.533 3.650 -8.579 1.00 97.25 87 ILE A O 1
ATOM 692 N N . ASP A 1 88 ? 18.335 3.273 -9.868 1.00 97.25 88 ASP A N 1
ATOM 693 C CA . ASP A 1 88 ? 19.321 3.660 -8.853 1.00 97.25 88 ASP A CA 1
ATOM 694 C C . ASP A 1 88 ? 19.162 5.123 -8.411 1.00 97.25 88 ASP A C 1
ATOM 696 O O . ASP A 1 88 ? 19.378 5.464 -7.245 1.00 97.25 88 ASP A O 1
ATOM 700 N N . LYS A 1 89 ? 18.780 6.016 -9.332 1.00 97.56 89 LYS A N 1
ATOM 701 C CA . LYS A 1 89 ? 18.590 7.443 -9.030 1.00 97.56 89 LYS A CA 1
ATOM 702 C C . LYS A 1 89 ? 17.232 7.763 -8.419 1.00 97.56 89 LYS A C 1
ATOM 704 O O . LYS A 1 89 ? 17.148 8.706 -7.632 1.00 97.56 89 LYS A O 1
ATOM 709 N N . ASN A 1 90 ? 16.194 7.010 -8.779 1.00 97.38 90 ASN A N 1
ATOM 710 C CA . ASN A 1 90 ? 14.804 7.302 -8.430 1.00 97.38 90 ASN A CA 1
ATOM 711 C C . ASN A 1 90 ? 14.111 6.089 -7.778 1.00 97.38 90 ASN A C 1
ATOM 713 O O . ASN A 1 90 ? 12.953 5.797 -8.066 1.00 97.38 90 ASN A O 1
ATOM 717 N N . GLU A 1 91 ? 14.805 5.386 -6.878 1.00 95.38 91 GLU A N 1
ATOM 718 C CA . GLU A 1 91 ? 14.344 4.131 -6.258 1.00 95.38 91 GLU A CA 1
ATOM 719 C C . GLU A 1 91 ? 12.904 4.210 -5.710 1.00 95.38 91 GLU A C 1
ATOM 721 O O . GLU A 1 91 ? 12.101 3.301 -5.935 1.00 95.38 91 GLU A O 1
ATOM 726 N N . ASP A 1 92 ? 12.540 5.319 -5.053 1.00 95.56 92 ASP A N 1
ATOM 727 C CA . ASP A 1 92 ? 11.210 5.508 -4.449 1.00 95.56 92 ASP A CA 1
ATOM 728 C C . ASP A 1 92 ? 10.059 5.481 -5.469 1.00 95.56 92 ASP A C 1
ATOM 730 O O . ASP A 1 92 ? 8.925 5.179 -5.101 1.00 95.56 92 ASP A O 1
ATOM 734 N N . ASP A 1 93 ? 10.323 5.731 -6.752 1.00 97.06 93 ASP A N 1
ATOM 735 C CA . ASP A 1 93 ? 9.303 5.681 -7.800 1.00 97.06 93 ASP A CA 1
ATOM 736 C C . ASP A 1 93 ? 9.029 4.261 -8.310 1.00 97.06 93 ASP A C 1
ATOM 738 O O . ASP A 1 93 ? 8.006 4.048 -8.974 1.00 97.06 93 ASP A O 1
ATOM 742 N N . TYR A 1 94 ? 9.895 3.293 -7.992 1.00 96.88 94 TYR A N 1
ATOM 743 C CA . TYR A 1 94 ? 9.898 1.962 -8.608 1.00 96.88 94 TYR A CA 1
ATOM 744 C C . TYR A 1 94 ? 9.917 0.808 -7.600 1.00 96.88 94 TYR A C 1
ATOM 746 O O . TYR A 1 94 ? 9.307 -0.232 -7.859 1.00 96.88 94 TYR A O 1
ATOM 754 N N . VAL A 1 95 ? 10.579 0.970 -6.453 1.00 94.06 95 VAL A N 1
ATOM 755 C CA . VAL A 1 95 ? 10.845 -0.120 -5.507 1.00 94.06 95 VAL A CA 1
ATOM 756 C C . VAL A 1 95 ? 9.881 -0.066 -4.333 1.00 94.06 95 VAL A C 1
ATOM 758 O O . VAL A 1 95 ? 9.863 0.876 -3.542 1.00 94.06 95 VAL A O 1
ATOM 761 N N . VAL A 1 96 ? 9.060 -1.109 -4.202 1.00 92.38 96 VAL A N 1
ATOM 762 C CA . VAL A 1 96 ? 8.160 -1.258 -3.057 1.00 92.38 96 VAL A CA 1
ATOM 763 C C . VAL A 1 96 ? 8.993 -1.479 -1.789 1.00 92.38 96 VAL A C 1
ATOM 765 O O . VAL A 1 96 ? 9.770 -2.436 -1.742 1.00 92.38 96 VAL A O 1
ATOM 768 N N . PRO A 1 97 ? 8.820 -0.652 -0.740 1.00 87.75 97 PRO A N 1
ATOM 769 C CA . PRO A 1 97 ? 9.500 -0.866 0.527 1.00 87.75 97 PRO A CA 1
ATOM 770 C C . PRO A 1 97 ? 9.133 -2.237 1.088 1.00 87.75 97 PRO A C 1
ATOM 772 O O . PRO A 1 97 ? 7.954 -2.591 1.148 1.00 87.75 97 PRO A O 1
ATOM 775 N N . ALA A 1 98 ? 10.126 -3.001 1.523 1.00 82.12 98 ALA A N 1
ATOM 776 C CA . ALA A 1 98 ? 9.908 -4.298 2.142 1.00 82.12 98 ALA A CA 1
ATOM 777 C C . ALA A 1 98 ? 10.119 -4.214 3.655 1.00 82.12 98 ALA A C 1
ATOM 779 O O . ALA A 1 98 ? 11.060 -3.585 4.139 1.00 82.12 98 ALA A O 1
ATOM 780 N N . GLY A 1 99 ? 9.278 -4.926 4.402 1.00 80.56 99 GLY A N 1
ATOM 781 C CA . GLY A 1 99 ? 9.607 -5.314 5.766 1.00 80.56 99 GLY A CA 1
ATOM 782 C C . GLY A 1 99 ? 9.174 -4.352 6.876 1.00 80.56 99 GLY A C 1
ATOM 783 O O . GLY A 1 99 ? 9.760 -4.383 7.957 1.00 80.56 99 GLY A O 1
ATOM 784 N N . VAL A 1 100 ? 8.149 -3.531 6.652 1.00 85.12 100 VAL A N 1
ATOM 785 C CA . VAL A 1 100 ? 7.578 -2.655 7.681 1.00 85.12 100 VAL A CA 1
ATOM 786 C C . VAL A 1 100 ? 7.017 -3.504 8.828 1.00 85.12 100 VAL A C 1
ATOM 788 O O . VAL A 1 100 ? 6.192 -4.396 8.611 1.00 85.12 100 VAL A O 1
ATOM 791 N N . ASP A 1 101 ? 7.488 -3.238 10.049 1.00 87.06 101 ASP A N 1
ATOM 792 C CA . ASP A 1 101 ? 6.906 -3.795 11.271 1.00 87.06 101 ASP A CA 1
ATOM 793 C C . ASP A 1 101 ? 5.491 -3.244 11.448 1.00 87.06 101 ASP A C 1
ATOM 795 O O . ASP A 1 101 ? 5.297 -2.035 11.561 1.00 87.06 101 ASP A O 1
ATOM 799 N N . ALA A 1 102 ? 4.518 -4.147 11.499 1.00 87.06 102 ALA A N 1
ATOM 800 C CA . ALA A 1 102 ? 3.122 -3.825 11.761 1.00 87.06 102 ALA A CA 1
ATOM 801 C C . ALA A 1 102 ? 2.673 -4.449 13.080 1.00 87.06 102 ALA A C 1
ATOM 803 O O . ALA A 1 102 ? 3.021 -5.596 13.395 1.00 87.06 102 ALA A O 1
ATOM 804 N N . ASP A 1 103 ? 1.898 -3.698 13.860 1.00 88.25 103 ASP A N 1
ATOM 805 C CA . ASP A 1 103 ? 1.247 -4.239 15.049 1.00 88.25 103 ASP A CA 1
ATOM 806 C C . ASP A 1 103 ? -0.052 -4.990 14.695 1.00 88.25 103 ASP A C 1
ATOM 808 O O . ASP A 1 103 ? -0.536 -4.964 13.562 1.00 88.25 103 ASP A O 1
ATOM 812 N N . LEU A 1 104 ? -0.627 -5.686 15.681 1.00 85.69 104 LEU A N 1
ATOM 813 C CA . LEU A 1 104 ? -1.826 -6.509 15.477 1.00 85.69 104 LEU A CA 1
ATOM 814 C C . LEU A 1 104 ? -3.022 -5.696 14.968 1.00 85.69 104 LEU A C 1
ATOM 816 O O . LEU A 1 104 ? -3.778 -6.178 14.134 1.00 85.69 104 LEU A O 1
ATOM 820 N N . THR A 1 105 ? -3.186 -4.473 15.462 1.00 84.75 105 THR A N 1
ATOM 821 C CA . THR A 1 105 ? -4.306 -3.604 15.108 1.00 84.75 105 THR A CA 1
ATOM 822 C C . THR A 1 105 ? -4.150 -3.066 13.686 1.00 84.75 105 THR A C 1
ATOM 824 O O . THR A 1 105 ? -5.134 -2.963 12.959 1.00 84.75 105 THR A O 1
ATOM 827 N N . GLU A 1 106 ? -2.923 -2.782 13.242 1.00 87.81 106 GLU A N 1
ATOM 828 C CA . GLU A 1 106 ? -2.646 -2.393 11.853 1.00 87.81 106 GLU A CA 1
ATOM 829 C C . GLU A 1 106 ? -3.005 -3.520 10.882 1.00 87.81 106 GLU A C 1
ATOM 831 O O . GLU A 1 106 ? -3.654 -3.278 9.864 1.00 87.81 106 GLU A O 1
ATOM 836 N N . ILE A 1 107 ? -2.642 -4.759 11.230 1.00 91.12 107 ILE A N 1
ATOM 837 C CA . ILE A 1 107 ? -2.968 -5.949 10.437 1.00 91.12 107 ILE A CA 1
ATOM 838 C C . ILE A 1 107 ? -4.485 -6.168 10.391 1.00 91.12 107 ILE A C 1
ATOM 840 O O . ILE A 1 107 ? -5.028 -6.427 9.318 1.00 91.12 107 ILE A O 1
ATOM 844 N N . GLU A 1 108 ? -5.197 -6.001 11.510 1.00 89.00 108 GLU A N 1
ATOM 845 C CA . GLU A 1 108 ? -6.665 -6.081 11.546 1.00 89.00 108 GLU A CA 1
ATOM 846 C C . GLU A 1 108 ? -7.320 -5.043 10.630 1.00 89.00 108 GLU A C 1
ATOM 848 O O . GLU A 1 108 ? -8.223 -5.378 9.859 1.00 89.00 108 GLU A O 1
ATOM 853 N N . PHE A 1 109 ? -6.853 -3.793 10.661 1.00 89.69 109 PHE A N 1
ATOM 854 C CA . PHE A 1 109 ? -7.352 -2.758 9.759 1.00 89.69 109 PHE A CA 1
ATOM 855 C C . PHE A 1 109 ? -7.046 -3.074 8.292 1.00 89.69 109 PHE A C 1
ATOM 857 O O . PHE A 1 109 ? -7.923 -2.929 7.438 1.00 89.69 109 PHE A O 1
ATOM 864 N N . ALA A 1 110 ? -5.843 -3.563 7.990 1.00 92.25 110 ALA A N 1
ATOM 865 C CA . ALA A 1 110 ? -5.464 -3.970 6.642 1.00 92.25 110 ALA A CA 1
ATOM 866 C C . ALA A 1 110 ? -6.352 -5.119 6.123 1.00 92.25 110 ALA A C 1
ATOM 868 O O . ALA A 1 110 ? -6.829 -5.082 4.983 1.00 92.25 110 ALA A O 1
ATOM 869 N N . LEU A 1 111 ? -6.666 -6.106 6.967 1.00 91.62 111 LEU A N 1
ATOM 870 C CA . LEU A 1 111 ? -7.580 -7.202 6.629 1.00 91.62 111 LEU A CA 1
ATOM 871 C C . LEU A 1 111 ? -9.008 -6.709 6.355 1.00 91.62 111 LEU A C 1
ATOM 873 O O . LEU A 1 111 ? -9.673 -7.229 5.462 1.00 91.62 111 LEU A O 1
ATOM 877 N N . GLN A 1 112 ? -9.481 -5.672 7.053 1.00 88.88 112 GLN A N 1
ATOM 878 C CA . GLN A 1 112 ? -10.808 -5.087 6.803 1.00 88.88 112 GLN A CA 1
ATOM 879 C C . GLN A 1 112 ? -10.919 -4.394 5.439 1.00 88.88 112 GLN A C 1
ATOM 881 O O . GLN A 1 112 ? -12.005 -4.352 4.850 1.00 88.88 112 GLN A O 1
ATOM 886 N N . VAL A 1 113 ? -9.824 -3.817 4.938 1.00 89.12 113 VAL A N 1
ATOM 887 C CA . VAL A 1 113 ? -9.822 -3.098 3.654 1.00 89.12 113 VAL A CA 1
ATOM 888 C C . VAL A 1 113 ? -9.477 -4.001 2.472 1.00 89.12 113 VAL A C 1
ATOM 890 O O . VAL A 1 113 ? -9.965 -3.747 1.372 1.00 89.12 113 VAL A O 1
ATOM 893 N N . THR A 1 114 ? -8.721 -5.079 2.695 1.00 92.62 114 THR A N 1
ATOM 894 C CA . THR A 1 114 ? -8.253 -6.016 1.657 1.00 92.62 114 THR A CA 1
ATOM 895 C C . THR A 1 114 ? -9.354 -6.506 0.705 1.00 92.62 114 THR A C 1
ATOM 897 O O . THR A 1 114 ? -9.145 -6.416 -0.502 1.00 92.62 114 THR A O 1
ATOM 900 N N . PRO A 1 115 ? -10.565 -6.898 1.160 1.00 91.44 115 PRO A N 1
ATOM 901 C CA . PRO A 1 115 ? -11.639 -7.341 0.262 1.00 91.44 115 PRO A CA 1
ATOM 902 C C . PRO A 1 115 ? -12.122 -6.286 -0.745 1.00 91.44 115 PRO A C 1
ATOM 904 O O . PRO A 1 115 ? -12.843 -6.609 -1.686 1.00 91.44 115 PRO A O 1
ATOM 907 N N . LYS A 1 116 ? -11.784 -5.008 -0.534 1.00 90.12 116 LYS A N 1
ATOM 908 C CA . LYS A 1 116 ? -12.135 -3.892 -1.425 1.00 90.12 116 LYS A CA 1
ATOM 909 C C . LYS A 1 116 ? -11.023 -3.576 -2.427 1.00 90.12 116 LYS A C 1
ATOM 911 O O . LYS A 1 116 ? -11.224 -2.751 -3.318 1.00 90.12 116 LYS A O 1
ATOM 916 N N . LEU A 1 117 ? -9.856 -4.195 -2.270 1.00 91.62 117 LEU A N 1
ATOM 917 C CA . LEU A 1 117 ? -8.678 -3.995 -3.101 1.00 91.62 117 LEU A CA 1
ATOM 918 C C . LEU A 1 117 ? -8.609 -5.112 -4.145 1.00 91.62 117 LEU A C 1
ATOM 920 O O . LEU A 1 117 ? -8.941 -6.264 -3.882 1.00 91.62 117 LEU A O 1
ATOM 924 N N . LYS A 1 118 ? -8.222 -4.761 -5.373 1.00 91.44 118 LYS A N 1
ATOM 925 C CA . LYS A 1 118 ? -8.125 -5.730 -6.471 1.00 91.44 118 LYS A CA 1
ATOM 926 C C . LYS A 1 118 ? -6.832 -6.535 -6.372 1.00 91.44 118 LYS A C 1
ATOM 928 O O . LYS A 1 118 ? -5.793 -5.971 -6.024 1.00 91.44 118 LYS A O 1
ATOM 933 N N . ASN A 1 119 ? -6.901 -7.796 -6.803 1.00 91.38 119 ASN A N 1
ATOM 934 C CA . ASN A 1 119 ? -5.757 -8.694 -6.982 1.00 91.38 119 ASN A CA 1
ATOM 935 C C . ASN A 1 119 ? -4.926 -8.850 -5.695 1.00 91.38 119 ASN A C 1
ATOM 937 O O . ASN A 1 119 ? -3.722 -8.599 -5.701 1.00 91.38 119 ASN A O 1
ATOM 941 N N . VAL A 1 120 ? -5.608 -9.175 -4.592 1.00 93.88 120 VAL A N 1
ATOM 942 C CA . VAL A 1 120 ? -5.006 -9.558 -3.308 1.00 93.88 120 VAL A CA 1
ATOM 943 C C . VAL A 1 120 ? -5.627 -10.895 -2.922 1.00 93.88 120 VAL A C 1
ATOM 945 O O . VAL A 1 120 ? -6.712 -10.932 -2.344 1.00 93.88 120 VAL A O 1
ATOM 948 N N . GLU A 1 121 ? -5.005 -11.988 -3.352 1.00 92.50 121 GLU A N 1
ATOM 949 C CA . GLU A 1 121 ? -5.580 -13.338 -3.247 1.00 92.50 121 GLU A CA 1
ATOM 950 C C . GLU A 1 121 ? -4.812 -14.209 -2.253 1.00 92.50 121 GLU A C 1
ATOM 952 O O . GLU A 1 121 ? -5.365 -15.154 -1.689 1.00 92.50 121 GLU A O 1
ATOM 957 N N . THR A 1 122 ? -3.548 -13.869 -2.016 1.00 92.69 122 THR A N 1
ATOM 958 C CA . THR A 1 122 ? -2.633 -14.613 -1.156 1.00 92.69 122 THR A CA 1
ATOM 959 C C . THR A 1 122 ? -2.109 -13.754 -0.007 1.00 92.69 122 THR A C 1
ATOM 961 O O . THR A 1 122 ? -2.168 -12.521 -0.033 1.00 92.69 122 THR A O 1
ATOM 964 N N . THR A 1 123 ? -1.560 -14.411 1.018 1.00 90.81 123 THR A N 1
ATOM 965 C CA . THR A 1 123 ? -0.849 -13.726 2.108 1.00 90.81 123 THR A CA 1
ATOM 966 C C . THR A 1 123 ? 0.348 -12.933 1.579 1.00 90.81 123 THR A C 1
ATOM 968 O O . THR A 1 123 ? 0.617 -11.848 2.086 1.00 90.81 123 THR A O 1
ATOM 971 N N . ASP A 1 124 ? 1.015 -13.416 0.530 1.00 91.31 124 ASP A N 1
ATOM 972 C CA . ASP A 1 124 ? 2.137 -12.716 -0.099 1.00 91.31 124 ASP A CA 1
ATOM 973 C C . ASP A 1 124 ? 1.677 -11.429 -0.793 1.00 91.31 124 ASP A C 1
ATOM 975 O O . ASP A 1 124 ? 2.295 -10.384 -0.596 1.00 91.31 124 ASP A O 1
ATOM 979 N N . ASP A 1 125 ? 0.549 -11.459 -1.516 1.00 92.75 125 ASP A N 1
ATOM 980 C CA . ASP A 1 125 ? -0.036 -10.249 -2.115 1.00 92.75 125 ASP A CA 1
ATOM 981 C C . ASP A 1 125 ? -0.397 -9.220 -1.039 1.00 92.75 125 ASP A C 1
ATOM 983 O O . ASP A 1 125 ? -0.170 -8.022 -1.202 1.00 92.75 125 ASP A O 1
ATOM 987 N N . PHE A 1 126 ? -0.969 -9.691 0.073 1.00 93.81 126 PHE A N 1
ATOM 988 C CA . PHE A 1 126 ? -1.330 -8.853 1.211 1.00 93.81 126 PHE A CA 1
ATOM 989 C C . PHE A 1 126 ? -0.092 -8.205 1.844 1.00 93.81 126 PHE A C 1
ATOM 991 O O . PHE A 1 126 ? -0.068 -6.990 2.058 1.00 93.81 126 PHE A O 1
ATOM 998 N N . MET A 1 127 ? 0.951 -8.996 2.105 1.00 92.88 127 MET A N 1
ATOM 999 C CA . MET A 1 127 ? 2.212 -8.508 2.663 1.00 92.88 127 MET A CA 1
ATOM 1000 C C . MET A 1 127 ? 2.896 -7.515 1.728 1.00 92.88 127 MET A C 1
ATOM 1002 O O . MET A 1 127 ? 3.305 -6.448 2.181 1.00 92.88 127 MET A O 1
ATOM 1006 N N . ALA A 1 128 ? 2.964 -7.818 0.431 1.00 91.88 128 ALA A N 1
ATOM 1007 C CA . ALA A 1 128 ? 3.552 -6.938 -0.572 1.00 91.88 128 ALA A CA 1
ATOM 1008 C C . ALA A 1 128 ? 2.789 -5.609 -0.674 1.00 91.88 128 ALA A C 1
ATOM 1010 O O . ALA A 1 128 ? 3.395 -4.538 -0.631 1.00 91.88 128 ALA A O 1
ATOM 1011 N N . LEU A 1 129 ? 1.453 -5.656 -0.728 1.00 94.81 129 LEU A N 1
ATOM 1012 C CA . LEU A 1 129 ? 0.626 -4.462 -0.889 1.00 94.81 129 LEU A CA 1
ATOM 1013 C C . LEU A 1 129 ? 0.800 -3.465 0.260 1.00 94.81 129 LEU A C 1
ATOM 1015 O O . LEU A 1 129 ? 0.874 -2.260 0.017 1.00 94.81 129 LEU A O 1
ATOM 1019 N N . PHE A 1 130 ? 0.873 -3.958 1.497 1.00 94.50 130 PHE A N 1
ATOM 1020 C CA . PHE A 1 130 ? 1.018 -3.124 2.694 1.00 94.50 130 PHE A CA 1
ATOM 1021 C C . PHE A 1 130 ? 2.457 -3.023 3.207 1.00 94.50 130 PHE A C 1
ATOM 1023 O O . PHE A 1 130 ? 2.686 -2.418 4.257 1.00 94.50 130 PHE A O 1
ATOM 1030 N N . SER A 1 131 ? 3.425 -3.578 2.472 1.00 94.19 131 SER A N 1
ATOM 1031 C CA . SER A 1 131 ? 4.839 -3.642 2.855 1.00 94.19 131 SER A CA 1
ATOM 1032 C C . SER A 1 131 ? 5.099 -4.336 4.197 1.00 94.19 131 SER A C 1
ATOM 1034 O O . SER A 1 131 ? 6.137 -4.098 4.813 1.00 94.19 131 SER A O 1
ATOM 1036 N N . PHE A 1 132 ? 4.182 -5.173 4.681 1.00 94.19 132 PHE A N 1
ATOM 1037 C CA . PHE A 1 132 ? 4.324 -5.818 5.982 1.00 94.19 132 PHE A CA 1
ATOM 1038 C C . PHE A 1 132 ? 5.405 -6.885 5.958 1.00 94.19 132 PHE A C 1
ATOM 1040 O O . PHE A 1 132 ? 5.535 -7.641 4.995 1.00 94.19 132 PHE A O 1
ATOM 1047 N N . ASN A 1 133 ? 6.168 -6.978 7.046 1.00 92.06 133 ASN A N 1
ATOM 1048 C CA . ASN A 1 133 ? 7.075 -8.100 7.198 1.00 92.06 133 ASN A CA 1
ATOM 1049 C C . ASN A 1 133 ? 6.351 -9.391 7.593 1.00 92.06 133 ASN A C 1
ATOM 1051 O O . ASN A 1 133 ? 5.328 -9.408 8.283 1.00 92.06 133 ASN A O 1
ATOM 1055 N N . ASP A 1 134 ? 6.987 -10.486 7.197 1.00 90.19 134 ASP A N 1
ATOM 1056 C CA . ASP A 1 134 ? 6.536 -11.847 7.441 1.00 90.19 134 ASP A CA 1
ATOM 1057 C C . ASP A 1 134 ? 6.329 -12.156 8.934 1.00 90.19 134 ASP A C 1
ATOM 1059 O O . ASP A 1 134 ? 5.344 -12.786 9.322 1.00 90.19 134 ASP A O 1
ATOM 1063 N N . LYS A 1 135 ? 7.215 -11.646 9.801 1.00 90.50 135 LYS A N 1
ATOM 1064 C CA . LYS A 1 135 ? 7.171 -11.895 11.251 1.00 90.50 135 LYS A CA 1
ATOM 1065 C C . LYS A 1 135 ? 5.919 -11.306 11.898 1.00 90.50 135 LYS A C 1
ATOM 1067 O O . LYS A 1 135 ? 5.314 -11.955 12.752 1.00 90.50 135 LYS A O 1
ATOM 1072 N N . SER A 1 136 ? 5.539 -10.089 11.518 1.00 90.19 136 SER A N 1
ATOM 1073 C CA . SER A 1 136 ? 4.353 -9.389 12.008 1.00 90.19 136 SER A CA 1
ATOM 1074 C C . SER A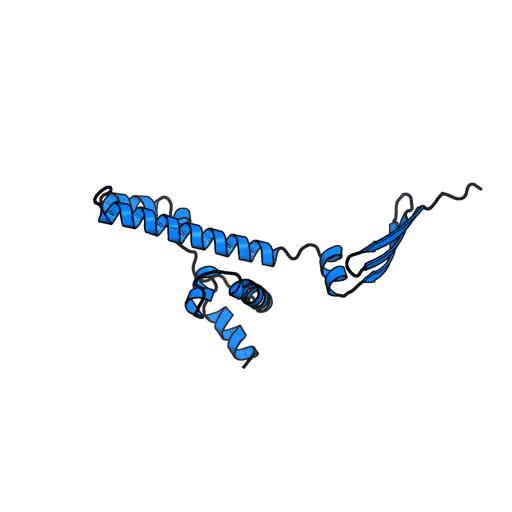 1 136 ? 3.082 -10.144 11.632 1.00 90.19 136 SER A C 1
ATOM 1076 O O . SER A 1 136 ? 2.233 -10.379 12.495 1.00 90.19 136 SER A O 1
ATOM 1078 N N . VAL A 1 137 ? 2.981 -10.603 10.381 1.00 89.75 137 VAL A N 1
ATOM 1079 C CA . VAL A 1 137 ? 1.815 -11.358 9.899 1.00 89.75 137 VAL A CA 1
ATOM 1080 C C . VAL A 1 137 ? 1.739 -12.743 10.541 1.00 89.75 137 VAL A C 1
ATOM 1082 O O . VAL A 1 137 ? 0.689 -13.111 11.064 1.00 89.75 137 VAL A O 1
ATOM 1085 N N . HIS A 1 138 ? 2.849 -13.478 10.628 1.00 88.81 138 HIS A N 1
ATOM 1086 C CA . HIS A 1 138 ? 2.879 -14.775 11.313 1.00 88.81 138 HIS A CA 1
ATOM 1087 C C . HIS A 1 138 ? 2.524 -14.669 12.798 1.00 88.81 138 HIS A C 1
ATOM 1089 O O . HIS A 1 138 ? 1.810 -15.519 13.330 1.00 88.81 138 HIS A O 1
ATOM 1095 N N . LYS A 1 139 ? 2.971 -13.608 13.480 1.00 88.69 139 LYS A N 1
ATOM 1096 C CA . LYS A 1 139 ? 2.591 -13.343 14.874 1.00 88.69 139 LYS A CA 1
ATOM 1097 C C . LYS A 1 139 ? 1.088 -13.098 15.024 1.00 88.69 139 LYS A C 1
ATOM 1099 O O . LYS A 1 139 ? 0.521 -13.477 16.047 1.00 88.69 139 LYS A O 1
ATOM 1104 N N . TYR A 1 140 ? 0.454 -12.463 14.039 1.00 89.19 140 TYR A N 1
ATOM 1105 C CA . TYR A 1 140 ? -0.997 -12.293 14.013 1.00 89.19 140 TYR A CA 1
ATOM 1106 C C . TYR A 1 140 ? -1.717 -13.630 13.805 1.00 89.19 140 TYR A C 1
ATOM 1108 O O . TYR A 1 140 ? -2.623 -13.941 14.577 1.00 89.19 140 TYR A O 1
ATOM 1116 N N . ILE A 1 141 ? -1.282 -14.439 12.833 1.00 86.50 141 ILE A N 1
ATOM 1117 C CA . ILE A 1 141 ? -1.864 -15.762 12.546 1.00 86.50 141 ILE A CA 1
ATOM 1118 C C . ILE A 1 141 ? -1.780 -16.663 13.784 1.00 86.50 141 ILE A C 1
ATOM 1120 O O . ILE A 1 141 ? -2.802 -17.113 14.283 1.00 86.50 141 ILE A O 1
ATOM 1124 N N . ALA A 1 142 ? -0.594 -16.801 14.383 1.00 86.31 142 ALA A N 1
ATOM 1125 C CA . ALA A 1 142 ? -0.379 -17.656 15.554 1.00 86.31 142 ALA A CA 1
ATOM 1126 C C . ALA A 1 142 ? -1.186 -17.251 16.805 1.00 86.31 142 ALA A C 1
ATOM 1128 O O . ALA A 1 142 ? -1.286 -18.028 17.751 1.00 86.31 142 ALA A O 1
ATOM 1129 N N . LYS A 1 143 ? -1.709 -16.019 16.858 1.00 82.25 143 LYS A N 1
ATOM 1130 C CA . LYS A 1 143 ? -2.564 -15.543 17.955 1.00 82.25 143 LYS A CA 1
ATOM 1131 C C . LYS A 1 143 ? -4.052 -15.832 17.708 1.00 82.25 143 LYS A C 1
ATOM 1133 O O . LYS A 1 143 ? -4.827 -15.785 18.661 1.00 82.25 143 LYS A O 1
ATOM 1138 N N . ASN A 1 144 ? -4.442 -16.047 16.454 1.00 76.69 144 ASN A N 1
ATOM 1139 C CA . ASN A 1 144 ? -5.833 -16.199 16.028 1.00 76.69 144 ASN A CA 1
ATOM 1140 C C . ASN A 1 144 ? -6.164 -17.606 15.486 1.00 76.69 144 ASN A C 1
ATOM 1142 O O . ASN A 1 144 ? -7.328 -17.843 15.162 1.00 76.69 144 ASN A O 1
ATOM 1146 N N . ASP A 1 145 ? -5.177 -18.505 15.421 1.00 62.47 145 ASP A N 1
ATOM 1147 C CA . ASP A 1 145 ? -5.346 -19.966 15.323 1.00 62.47 145 ASP A CA 1
ATOM 1148 C C . ASP A 1 145 ? -5.712 -20.588 16.686 1.00 62.47 145 ASP A C 1
ATOM 1150 O O . ASP A 1 145 ? -6.553 -21.519 16.708 1.00 62.47 145 ASP A O 1
#

pLDDT: mean 85.76, std 12.74, range [39.94, 98.31]

Secondary structure (DSSP, 8-state):
-----PEEEEEEETTEEEEEEE-SS-EEEEEEE-HHHHHHHHS---THHHHHHHHHHHHHHHHHHHHHHHHHHHHTSS-HHHHHHHHHH-GGGTPPP--B---HHHHHHHHHHGGGSSS--SHHHHHHHHTB-HHHHHHHHHHH-

Foldseek 3Di:
DDDQDFDWDFDDDDQWTWIWGDDDPDIDIDTDGDPVVCCPPPVDPPCLLVVQVVLLVQLVQQCVQQVVLVVCCVVVVDDPVRSVVCCVVCVSRHPRAAADQDALVSVVSLVVCVVVDPPQDDPVSSCSSRNHDPVRVVVNVVVVD

Organism: Bacteroides uniformis (NCBI:txid820)

Radius of gyration: 24.45 Å; chains: 1; bounding box: 51×60×66 Å